Protein AF-A0A0S7ZST8-F1 (afdb_monomer_lite)

Foldseek 3Di:
DQLVVLVVQLVVLCVVLVLLVCLQPPVVVNCVVVSDFDPVQFDPVLSCCVSPVLSVVCNVQQNLRNVLSVCSNVVNPCSVVSNVRNLVSVLVSLVVLLVVLVVCVVVVGRHHDPVVNVVSCVVSVVSNPDDDD

Secondary structure (DSSP, 8-state):
-HHHHHHHHHHHHHHHHHHHHHHHH-HHHHHHTTSS--TTTB-HHHHHIIIIIIHHHHHHHHTHHHHHHHHHHTT-TTHHHHHHHHHHHHHHHHHHHHHHHHHHHHTT--BS-HHHHHHHHHHHHHHH-S---

Radius of gyration: 15.64 Å; chains: 1; bounding box: 38×24×46 Å

Structure (mmCIF, N/CA/C/O backbone):
data_AF-A0A0S7ZST8-F1
#
_entry.id   AF-A0A0S7ZST8-F1
#
loop_
_atom_site.group_PDB
_atom_site.id
_atom_site.type_symbol
_atom_site.label_atom_id
_atom_site.label_alt_id
_atom_site.label_comp_id
_atom_site.label_asym_id
_atom_site.label_entity_id
_atom_site.label_seq_id
_atom_site.pdbx_PDB_ins_code
_atom_site.Cartn_x
_atom_site.Cartn_y
_atom_site.Cartn_z
_atom_site.occupancy
_atom_site.B_iso_or_equiv
_atom_site.auth_seq_id
_atom_site.auth_comp_id
_atom_site.auth_asym_id
_atom_site.auth_atom_id
_atom_site.pdbx_PDB_model_num
ATOM 1 N N . MET A 1 1 ? 19.739 -7.444 -14.648 1.00 69.38 1 MET A N 1
ATOM 2 C CA . MET A 1 1 ? 19.537 -6.729 -13.365 1.00 69.38 1 MET A CA 1
ATOM 3 C C . MET A 1 1 ? 18.254 -5.905 -13.359 1.00 69.38 1 MET A C 1
ATOM 5 O O . MET A 1 1 ? 17.383 -6.235 -12.572 1.00 69.38 1 MET A O 1
ATOM 9 N N . ILE A 1 2 ? 18.070 -4.933 -14.265 1.00 81.19 2 ILE A N 1
ATOM 10 C CA . ILE A 1 2 ? 16.854 -4.085 -14.324 1.00 81.19 2 ILE A CA 1
ATOM 11 C C . ILE A 1 2 ? 15.551 -4.899 -14.415 1.00 81.19 2 ILE A C 1
ATOM 13 O O . ILE A 1 2 ? 14.618 -4.632 -13.674 1.00 81.19 2 ILE A O 1
ATOM 17 N N . THR A 1 3 ? 15.496 -5.941 -15.248 1.00 88.00 3 THR A N 1
ATOM 18 C CA . THR A 1 3 ? 14.291 -6.783 -15.376 1.00 88.00 3 THR A CA 1
ATOM 19 C C . THR A 1 3 ? 13.939 -7.528 -14.086 1.00 88.00 3 THR A C 1
ATOM 21 O O . THR A 1 3 ? 12.771 -7.600 -13.733 1.00 88.00 3 THR A O 1
ATOM 24 N N . ALA A 1 4 ? 14.933 -8.044 -13.355 1.00 91.06 4 ALA A N 1
ATOM 25 C CA . ALA A 1 4 ? 14.696 -8.730 -12.084 1.00 91.06 4 ALA A CA 1
ATOM 26 C C . ALA A 1 4 ? 14.169 -7.758 -11.016 1.00 91.06 4 ALA A C 1
ATOM 28 O O . ALA A 1 4 ? 13.216 -8.080 -10.316 1.00 91.06 4 ALA A O 1
ATOM 29 N N . ILE A 1 5 ? 14.732 -6.546 -10.955 1.00 89.62 5 ILE A N 1
ATOM 30 C CA . ILE A 1 5 ? 14.238 -5.473 -10.080 1.00 89.62 5 ILE A CA 1
ATOM 31 C C . ILE A 1 5 ? 12.800 -5.099 -10.461 1.00 89.62 5 ILE A C 1
ATOM 33 O O . ILE A 1 5 ? 11.943 -5.032 -9.589 1.00 89.62 5 ILE A O 1
ATOM 37 N N . GLY A 1 6 ? 12.511 -4.942 -11.756 1.00 87.25 6 GLY A N 1
ATOM 38 C CA . GLY A 1 6 ? 11.162 -4.651 -12.245 1.00 87.25 6 GLY A CA 1
ATOM 39 C C . GLY A 1 6 ? 10.139 -5.720 -11.859 1.00 87.25 6 GLY A C 1
ATOM 40 O O . GLY A 1 6 ? 9.037 -5.378 -11.446 1.00 87.25 6 GLY A O 1
ATOM 41 N N . ILE A 1 7 ? 10.514 -7.003 -11.912 1.00 92.75 7 ILE A N 1
ATOM 42 C CA . ILE A 1 7 ? 9.658 -8.111 -11.456 1.00 92.75 7 ILE A CA 1
ATOM 43 C C . ILE A 1 7 ? 9.387 -8.008 -9.951 1.00 92.75 7 ILE A C 1
ATOM 45 O O . ILE A 1 7 ? 8.239 -8.135 -9.535 1.00 92.75 7 ILE A O 1
ATOM 49 N N . VAL A 1 8 ? 10.414 -7.747 -9.137 1.00 90.81 8 VAL A N 1
ATOM 50 C CA . VAL A 1 8 ? 10.252 -7.592 -7.682 1.00 90.81 8 VAL A CA 1
ATOM 51 C C . VAL A 1 8 ? 9.333 -6.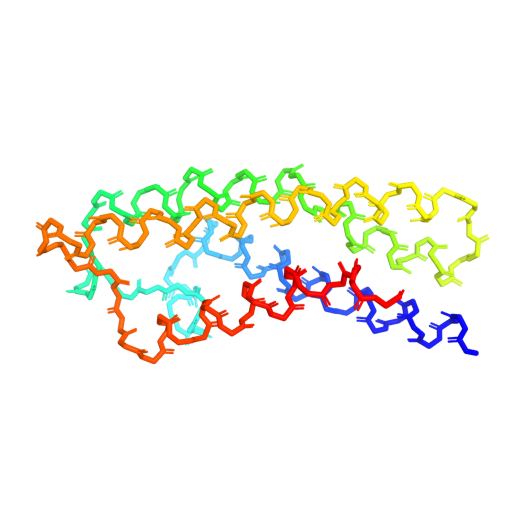414 -7.355 1.00 90.81 8 VAL A C 1
ATOM 53 O O . VAL A 1 8 ? 8.399 -6.575 -6.574 1.00 90.81 8 VAL A O 1
ATOM 56 N N . VAL A 1 9 ? 9.548 -5.258 -7.990 1.00 88.50 9 VAL A N 1
ATOM 57 C CA . VAL A 1 9 ? 8.713 -4.059 -7.808 1.00 88.50 9 VAL A CA 1
ATOM 58 C C . VAL A 1 9 ? 7.273 -4.321 -8.242 1.00 88.50 9 VAL A C 1
ATOM 60 O O . VAL A 1 9 ? 6.347 -3.952 -7.526 1.00 88.50 9 VAL A O 1
ATOM 63 N N . LEU A 1 10 ? 7.073 -4.992 -9.379 1.00 93.50 10 LEU A N 1
ATOM 64 C CA . LEU A 1 10 ? 5.745 -5.350 -9.869 1.00 93.50 10 LEU A CA 1
ATOM 65 C C . LEU A 1 10 ? 5.009 -6.253 -8.874 1.00 93.50 10 LEU A C 1
ATOM 67 O O . LEU A 1 10 ? 3.866 -5.969 -8.531 1.00 93.50 10 LEU A O 1
ATOM 71 N N . ILE A 1 11 ? 5.658 -7.316 -8.393 1.00 93.19 11 ILE A N 1
ATOM 72 C CA . ILE A 1 11 ? 5.049 -8.253 -7.443 1.00 93.19 11 ILE A CA 1
ATOM 73 C C . ILE A 1 11 ? 4.729 -7.544 -6.124 1.00 93.19 11 ILE A C 1
ATOM 75 O O . ILE A 1 11 ? 3.606 -7.652 -5.639 1.00 93.19 11 ILE A O 1
ATOM 79 N N . ALA A 1 12 ? 5.676 -6.789 -5.562 1.00 88.69 12 ALA A N 1
ATOM 80 C CA . ALA A 1 12 ? 5.464 -6.066 -4.310 1.00 88.69 12 ALA A 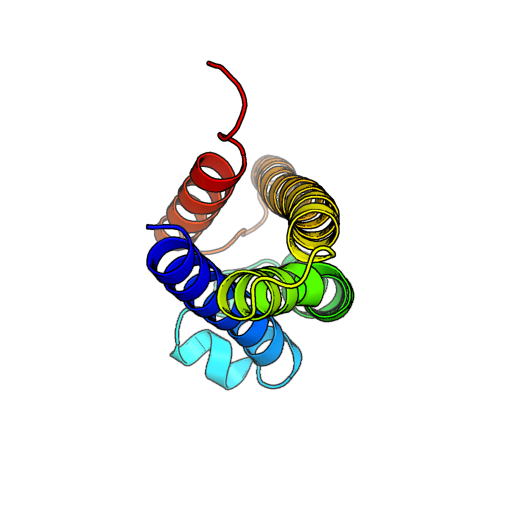CA 1
ATOM 81 C C . ALA A 1 12 ? 4.341 -5.022 -4.433 1.00 88.69 12 ALA A C 1
ATOM 83 O O . ALA A 1 12 ? 3.447 -4.975 -3.588 1.00 88.69 12 ALA A O 1
ATOM 84 N N . GLY A 1 13 ? 4.345 -4.235 -5.514 1.00 88.94 13 GLY A N 1
ATOM 85 C CA . GLY A 1 13 ? 3.308 -3.243 -5.796 1.00 88.94 13 GLY A CA 1
ATOM 86 C C . GLY A 1 13 ? 1.931 -3.874 -5.999 1.00 88.94 13 GLY A C 1
ATOM 87 O O . GLY A 1 13 ? 0.945 -3.346 -5.496 1.00 88.94 13 GLY A O 1
ATOM 88 N N . LEU A 1 14 ? 1.853 -5.026 -6.675 1.00 92.50 14 LEU A N 1
ATOM 89 C CA . LEU A 1 14 ? 0.600 -5.767 -6.835 1.00 92.50 14 LEU A CA 1
ATOM 90 C C . LEU A 1 14 ? 0.085 -6.314 -5.506 1.00 92.50 14 LEU A C 1
ATOM 92 O O . LEU A 1 14 ? -1.104 -6.193 -5.245 1.00 92.50 14 LEU A O 1
ATOM 96 N N . ILE A 1 15 ? 0.947 -6.890 -4.664 1.00 90.31 15 ILE A N 1
ATOM 97 C CA . ILE A 1 15 ? 0.540 -7.405 -3.348 1.00 90.31 15 ILE A CA 1
ATOM 98 C C . ILE A 1 15 ? -0.041 -6.277 -2.492 1.00 90.31 15 ILE A C 1
ATOM 100 O O . ILE A 1 15 ? -1.126 -6.441 -1.939 1.00 90.31 15 ILE A O 1
ATOM 104 N N . ALA A 1 16 ? 0.641 -5.131 -2.420 1.00 86.56 16 ALA A N 1
ATOM 105 C CA . ALA A 1 16 ? 0.165 -3.981 -1.656 1.00 86.56 16 ALA A CA 1
ATOM 106 C C . ALA A 1 16 ? -1.162 -3.440 -2.212 1.00 86.56 16 ALA A C 1
ATOM 108 O O . ALA A 1 16 ? -2.144 -3.329 -1.483 1.00 86.56 16 ALA A O 1
ATOM 109 N N . TRP A 1 17 ? -1.223 -3.181 -3.521 1.00 90.88 17 TRP A N 1
ATOM 110 C CA . TRP A 1 17 ? -2.410 -2.614 -4.163 1.00 90.88 17 TRP A CA 1
ATOM 111 C C . TRP A 1 17 ? -3.628 -3.552 -4.102 1.00 90.88 17 TRP A C 1
ATOM 113 O O . TRP A 1 17 ? -4.754 -3.108 -3.868 1.00 90.88 17 TRP A O 1
ATOM 123 N N . LEU A 1 18 ? -3.418 -4.866 -4.251 1.00 92.38 18 LEU A N 1
ATOM 124 C CA . LEU A 1 18 ? -4.473 -5.869 -4.082 1.00 92.38 18 LEU A CA 1
ATOM 125 C C . LEU A 1 18 ? -4.894 -6.023 -2.620 1.00 92.38 18 LEU A C 1
ATOM 127 O O . LEU A 1 18 ? -6.074 -6.247 -2.371 1.00 92.38 18 LEU A O 1
ATOM 131 N N . GLY A 1 19 ? -3.968 -5.882 -1.668 1.00 89.06 19 GLY A N 1
ATOM 132 C CA . GLY A 1 19 ? -4.279 -5.847 -0.240 1.00 89.06 19 GLY A CA 1
ATOM 133 C C . GLY A 1 19 ? -5.286 -4.744 0.086 1.00 89.06 19 GLY A C 1
ATOM 134 O O . GLY A 1 19 ? -6.354 -5.042 0.618 1.00 89.06 19 GLY A O 1
ATOM 135 N N . GLN A 1 20 ? -5.012 -3.512 -0.352 1.00 88.12 20 GLN A N 1
ATOM 136 C CA . GLN A 1 20 ? -5.923 -2.375 -0.150 1.00 88.12 20 GLN A CA 1
ATOM 137 C C . GLN A 1 20 ? -7.244 -2.546 -0.903 1.00 88.12 20 GLN A C 1
ATOM 139 O O . GLN A 1 20 ? -8.321 -2.293 -0.365 1.00 88.12 20 GLN A O 1
ATOM 144 N N . SER A 1 21 ? -7.189 -3.089 -2.123 1.00 91.38 21 SER A N 1
ATOM 145 C CA . SER A 1 21 ? -8.397 -3.457 -2.872 1.00 91.38 21 SER A CA 1
ATOM 146 C C . SER A 1 21 ? -9.267 -4.445 -2.091 1.00 91.38 21 SER A C 1
ATOM 148 O O . SER A 1 21 ? -10.488 -4.299 -2.023 1.00 91.38 21 SER A O 1
ATOM 150 N N . LEU A 1 22 ? -8.648 -5.451 -1.474 1.00 91.12 22 LEU A N 1
ATOM 151 C CA . LEU A 1 22 ? -9.352 -6.459 -0.698 1.00 91.12 22 LEU A CA 1
ATOM 152 C C . LEU A 1 22 ? -9.945 -5.872 0.585 1.00 91.12 22 LEU A C 1
ATOM 154 O O . LEU A 1 22 ? -11.091 -6.183 0.905 1.00 91.12 22 LEU A O 1
ATOM 158 N N . ALA A 1 23 ? -9.203 -5.019 1.288 1.00 88.38 23 ALA A N 1
ATOM 159 C CA . ALA A 1 23 ? -9.668 -4.345 2.495 1.00 88.38 23 ALA A CA 1
ATOM 160 C C . ALA A 1 23 ? -10.896 -3.461 2.227 1.00 88.38 23 ALA A C 1
ATOM 162 O O . ALA A 1 23 ? -11.896 -3.567 2.945 1.00 88.38 23 ALA A O 1
ATOM 163 N N . PHE A 1 24 ? -10.901 -2.728 1.111 1.00 90.62 24 PHE A N 1
ATOM 164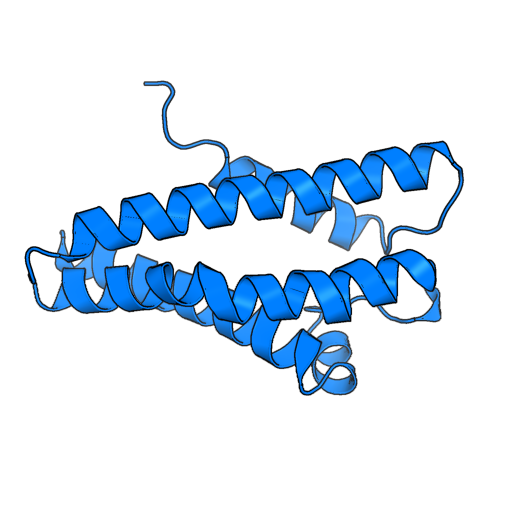 C CA . PHE A 1 24 ? -12.030 -1.887 0.725 1.00 90.62 24 PHE A CA 1
ATOM 165 C C . PHE A 1 24 ? -13.257 -2.677 0.228 1.00 90.62 24 PHE A C 1
ATOM 167 O O . PHE A 1 24 ? -14.382 -2.468 0.703 1.00 90.62 24 PHE A O 1
ATOM 174 N N . PHE A 1 25 ? -13.070 -3.577 -0.749 1.00 91.31 25 PHE A N 1
ATOM 175 C CA . PHE A 1 25 ? -14.180 -4.264 -1.427 1.00 91.31 25 PHE A CA 1
ATOM 176 C C . PHE A 1 25 ? -14.692 -5.492 -0.670 1.00 91.31 25 PHE A C 1
ATOM 178 O O . PHE A 1 25 ? -15.869 -5.840 -0.784 1.00 91.31 25 PHE A O 1
ATOM 185 N N . ALA A 1 26 ? -13.832 -6.159 0.098 1.00 91.44 26 ALA A N 1
ATOM 186 C CA . ALA A 1 26 ? -14.143 -7.406 0.786 1.00 91.44 26 ALA A CA 1
ATOM 187 C C . ALA A 1 26 ? -13.506 -7.452 2.191 1.00 91.44 26 ALA A C 1
ATOM 189 O O . ALA A 1 26 ? -12.701 -8.344 2.481 1.00 91.44 26 ALA A O 1
ATOM 190 N N . PRO A 1 27 ? -13.899 -6.545 3.107 1.00 87.50 27 PRO A N 1
ATOM 191 C CA . PRO A 1 27 ? -13.263 -6.398 4.419 1.00 87.50 27 PRO A CA 1
ATOM 192 C C . PRO A 1 27 ? -13.281 -7.686 5.255 1.00 87.50 27 PRO A C 1
ATOM 194 O O . PRO A 1 27 ? -12.337 -7.964 5.987 1.00 87.50 27 PRO A O 1
ATOM 197 N N . SER A 1 28 ? -14.312 -8.528 5.117 1.00 88.56 28 SER A N 1
ATOM 198 C CA . SER A 1 28 ? -14.378 -9.824 5.808 1.00 88.56 28 SER A CA 1
ATOM 199 C C . SER A 1 28 ? -13.278 -10.795 5.367 1.00 88.56 28 SER A C 1
ATOM 201 O O . SER A 1 28 ? -12.769 -11.566 6.179 1.00 88.56 28 SER A O 1
ATOM 203 N N . TRP A 1 29 ? -12.887 -10.753 4.093 1.00 91.06 29 TRP A N 1
ATOM 204 C CA . TRP A 1 29 ? -11.755 -11.516 3.580 1.00 91.06 29 TRP A CA 1
ATOM 205 C C . TRP A 1 29 ? -10.432 -10.877 3.977 1.00 91.06 29 TRP A C 1
ATOM 207 O O . TRP A 1 29 ? -9.524 -11.595 4.384 1.00 91.06 29 TRP A O 1
ATOM 217 N N . ALA A 1 30 ? -10.334 -9.549 3.931 1.00 88.12 30 ALA A N 1
ATOM 218 C CA . ALA A 1 30 ? -9.131 -8.842 4.353 1.00 88.12 30 ALA A CA 1
ATOM 219 C C . ALA A 1 30 ? -8.756 -9.143 5.811 1.00 88.12 30 ALA A C 1
ATOM 221 O O . ALA A 1 30 ? -7.590 -9.405 6.090 1.00 88.12 30 ALA A O 1
ATOM 222 N N . VAL A 1 31 ? -9.740 -9.231 6.714 1.00 88.75 31 VAL A N 1
ATOM 223 C CA . VAL A 1 31 ? -9.508 -9.670 8.101 1.00 88.75 31 VAL A CA 1
ATOM 224 C C . VAL A 1 31 ? -8.988 -11.109 8.158 1.00 88.75 31 VAL A C 1
ATOM 226 O O . VAL A 1 31 ? -8.017 -11.389 8.854 1.00 88.75 31 VAL A O 1
ATOM 229 N N . ARG A 1 32 ? -9.569 -12.033 7.379 1.00 89.06 32 ARG A N 1
ATOM 230 C CA . ARG A 1 32 ? -9.111 -13.438 7.336 1.00 89.06 32 ARG A CA 1
ATOM 231 C C . ARG A 1 32 ? -7.675 -13.590 6.844 1.00 89.06 32 ARG A C 1
ATOM 233 O O . ARG A 1 32 ? -6.974 -14.485 7.302 1.00 89.06 32 ARG A O 1
ATOM 240 N N . PHE A 1 33 ? -7.256 -12.745 5.908 1.00 85.06 33 PHE A N 1
ATOM 241 C CA . PHE A 1 33 ? -5.890 -12.735 5.387 1.00 85.06 33 PHE A CA 1
ATOM 242 C C . PHE A 1 33 ? -4.928 -11.874 6.219 1.00 85.06 33 PHE A C 1
ATOM 244 O O . PHE A 1 33 ? -3.754 -11.788 5.869 1.00 85.06 33 PHE A O 1
ATOM 251 N N . GLY A 1 34 ? -5.397 -11.254 7.310 1.00 84.00 34 GLY A N 1
ATOM 252 C CA . GLY A 1 34 ? -4.581 -10.397 8.174 1.00 84.00 34 GLY A CA 1
ATOM 253 C C . GLY A 1 34 ? -4.184 -9.061 7.539 1.00 84.00 34 GLY A C 1
ATOM 254 O O . GLY A 1 34 ? -3.224 -8.440 7.980 1.00 84.00 34 GLY A O 1
ATOM 255 N N . VAL A 1 35 ? -4.894 -8.637 6.491 1.00 84.00 35 VAL A N 1
ATOM 256 C CA . VAL A 1 35 ? -4.686 -7.356 5.796 1.00 84.00 35 VAL A CA 1
ATOM 257 C C . VAL A 1 35 ? -5.433 -6.221 6.502 1.00 84.00 35 VAL A C 1
ATOM 259 O O . VAL A 1 35 ? -5.001 -5.077 6.449 1.00 84.00 35 VAL A O 1
ATOM 262 N N . LEU A 1 36 ? -6.532 -6.540 7.192 1.00 86.12 36 LEU A N 1
ATOM 263 C CA . LEU A 1 36 ? -7.359 -5.584 7.925 1.00 86.12 36 LEU A CA 1
ATOM 264 C C . LEU A 1 36 ? -7.598 -6.061 9.361 1.00 86.12 36 LEU A C 1
ATOM 266 O O . LEU A 1 36 ? -7.720 -7.258 9.611 1.00 86.12 36 LEU A O 1
ATOM 270 N N . GLU A 1 37 ? -7.715 -5.125 10.297 1.00 86.12 37 GLU A N 1
ATOM 271 C CA . GLU A 1 37 ? -7.973 -5.445 11.703 1.00 86.12 37 GLU A CA 1
ATOM 272 C C . GLU A 1 37 ? -9.437 -5.867 11.965 1.00 86.12 37 GLU A C 1
ATOM 274 O O . GLU A 1 37 ? -10.375 -5.298 11.374 1.00 86.12 37 GLU A O 1
ATOM 279 N N . PRO A 1 38 ? -9.672 -6.831 12.879 1.00 86.88 38 PRO A N 1
ATOM 280 C CA . PRO A 1 38 ? -11.007 -7.149 13.387 1.00 86.88 38 PRO A CA 1
ATOM 281 C C . PRO A 1 38 ? -11.694 -5.923 14.005 1.00 86.88 38 PRO A C 1
ATOM 283 O O . PRO A 1 38 ? -11.041 -5.075 14.609 1.00 86.88 38 PRO A O 1
ATOM 286 N N . GLU A 1 39 ? -13.027 -5.817 13.895 1.00 85.69 39 GLU A N 1
ATOM 287 C CA . GLU A 1 39 ? -13.750 -4.625 14.392 1.00 85.69 39 GLU A CA 1
ATOM 288 C C . GLU A 1 39 ? -13.638 -4.442 15.914 1.00 85.69 39 GLU A C 1
ATOM 290 O O . GLU A 1 39 ? -13.719 -3.326 16.414 1.00 85.69 39 GLU A O 1
ATOM 295 N N . GLU A 1 40 ? -13.446 -5.532 16.651 1.00 87.44 40 GLU A N 1
ATOM 296 C CA . GLU A 1 40 ? -13.325 -5.560 18.113 1.00 87.44 40 GLU A CA 1
ATOM 297 C C . GLU A 1 40 ? -12.005 -4.970 18.647 1.00 87.44 40 GLU A C 1
ATOM 299 O O . GLU A 1 40 ? -11.942 -4.480 19.790 1.00 87.44 40 GLU A O 1
ATOM 304 N N . ASP A 1 41 ? -10.982 -4.943 17.790 1.00 85.88 41 ASP A N 1
ATOM 305 C CA . ASP A 1 41 ? -9.612 -4.548 18.123 1.00 85.88 41 ASP A CA 1
ATOM 306 C C . ASP A 1 41 ? -9.265 -3.118 17.682 1.00 85.88 41 ASP A C 1
ATOM 308 O O . ASP A 1 41 ? -8.210 -2.589 18.046 1.00 85.88 41 ASP A O 1
ATOM 312 N N . ILE A 1 42 ? -10.161 -2.446 16.955 1.00 86.44 42 ILE A N 1
ATOM 313 C CA . ILE A 1 42 ? -9.939 -1.107 16.400 1.00 86.44 42 ILE A CA 1
ATOM 314 C C . ILE A 1 42 ? -11.089 -0.153 16.746 1.00 86.44 42 ILE A C 1
ATOM 316 O O . ILE A 1 42 ? -12.252 -0.545 16.814 1.00 86.44 42 ILE A O 1
ATOM 320 N N . ASP A 1 43 ? -10.785 1.124 16.987 1.00 88.81 43 ASP A N 1
ATOM 321 C CA . ASP A 1 43 ? -11.821 2.144 17.160 1.00 88.81 43 ASP A CA 1
ATOM 322 C C . ASP A 1 43 ? -12.658 2.278 15.877 1.00 88.81 43 ASP A C 1
ATOM 324 O O . ASP A 1 43 ? -12.125 2.325 14.768 1.00 88.81 43 ASP A O 1
ATOM 328 N N . SER A 1 44 ? -13.982 2.372 16.025 1.00 87.19 44 SER A N 1
ATOM 329 C CA . SER A 1 44 ? -14.909 2.463 14.888 1.00 87.19 44 SER A CA 1
ATOM 330 C C . SER A 1 44 ? -14.631 3.652 13.957 1.00 87.19 44 SER A C 1
ATOM 332 O O . SER A 1 44 ? -14.824 3.539 12.748 1.00 87.19 44 SER A O 1
ATOM 334 N N . THR A 1 45 ? -14.128 4.768 14.493 1.00 86.12 45 THR A N 1
ATOM 335 C CA . THR A 1 45 ? -13.746 5.951 13.711 1.00 86.12 45 THR A CA 1
ATOM 336 C C . THR A 1 45 ? -12.521 5.644 12.868 1.00 86.12 45 THR A C 1
ATOM 338 O O . THR A 1 45 ? -12.510 5.907 11.668 1.00 86.12 45 THR A O 1
ATOM 341 N N . LEU A 1 46 ? -11.507 5.035 13.489 1.00 83.88 46 LEU A N 1
ATOM 342 C CA . LEU A 1 46 ? -10.276 4.659 12.804 1.00 83.88 46 LEU A CA 1
ATOM 343 C C . LEU A 1 46 ? -10.543 3.614 11.722 1.00 83.88 46 LEU A C 1
ATOM 345 O O . LEU A 1 46 ? -10.025 3.736 10.622 1.00 83.88 46 LEU A O 1
ATOM 349 N N . ARG A 1 47 ? -11.426 2.650 11.991 1.00 84.56 47 ARG A N 1
ATOM 350 C CA . ARG A 1 47 ? -11.861 1.660 11.002 1.00 84.56 47 ARG A CA 1
ATOM 351 C C . ARG A 1 47 ? -12.463 2.307 9.761 1.00 84.56 47 ARG A C 1
ATOM 353 O O . ARG A 1 47 ? -12.180 1.864 8.658 1.00 84.56 47 ARG A O 1
ATOM 360 N N . VAL A 1 48 ? -13.319 3.318 9.918 1.00 85.12 48 VAL A N 1
ATOM 361 C CA . VAL A 1 48 ? -13.910 4.011 8.762 1.00 85.12 48 VAL A CA 1
ATOM 362 C C . VAL A 1 48 ? -12.847 4.812 8.015 1.00 85.12 48 VAL A C 1
ATOM 364 O O . VAL A 1 48 ? -12.836 4.796 6.788 1.00 85.12 48 VAL A O 1
ATOM 367 N N . ILE A 1 49 ? -11.948 5.488 8.730 1.00 85.06 49 ILE A N 1
ATOM 368 C CA . ILE A 1 49 ? -10.871 6.260 8.105 1.00 85.06 49 ILE A CA 1
ATOM 369 C C . ILE A 1 49 ? -9.955 5.328 7.304 1.00 85.06 49 ILE A C 1
ATOM 371 O O . ILE A 1 49 ? -9.873 5.491 6.092 1.00 85.06 49 ILE A O 1
ATOM 375 N N . GLU A 1 50 ? -9.370 4.310 7.936 1.00 82.69 50 GLU A N 1
ATOM 376 C CA . GLU A 1 50 ? -8.423 3.400 7.281 1.00 82.69 50 GLU A CA 1
ATOM 377 C C . GLU A 1 50 ? -9.125 2.547 6.209 1.00 82.69 50 GLU A C 1
ATOM 379 O O . GLU A 1 50 ? -8.815 2.644 5.026 1.00 82.69 50 GLU A O 1
ATOM 384 N N . ALA A 1 51 ? -10.166 1.792 6.581 1.00 78.12 51 ALA A N 1
ATOM 385 C CA . ALA A 1 51 ? -10.748 0.770 5.703 1.00 78.12 51 ALA A CA 1
ATOM 386 C C . ALA A 1 51 ? -11.660 1.312 4.587 1.00 78.12 51 ALA A C 1
ATOM 388 O O . ALA A 1 51 ? -12.097 0.563 3.707 1.00 78.12 51 ALA A O 1
ATOM 389 N N . ARG A 1 52 ? -12.068 2.587 4.661 1.00 81.56 52 ARG A N 1
ATOM 390 C CA . ARG A 1 52 ? -12.977 3.194 3.670 1.00 81.56 52 ARG A CA 1
ATOM 391 C C . ARG A 1 52 ? -12.379 4.409 2.991 1.00 81.56 52 ARG A C 1
ATOM 393 O O . ARG A 1 52 ? -12.466 4.487 1.770 1.00 81.56 52 ARG A O 1
ATOM 400 N N . ALA A 1 53 ? -11.843 5.366 3.742 1.00 83.06 53 ALA A N 1
ATOM 401 C CA . ALA A 1 53 ? -11.337 6.599 3.146 1.00 83.06 53 ALA A CA 1
ATOM 402 C C . ALA A 1 53 ? -9.911 6.419 2.608 1.00 83.06 53 ALA A C 1
ATOM 404 O O . ALA A 1 53 ? -9.645 6.760 1.453 1.00 83.06 53 ALA A O 1
ATOM 405 N N . GLU A 1 54 ? -9.016 5.858 3.416 1.00 85.50 54 GLU A N 1
ATOM 406 C CA . GLU A 1 54 ? -7.610 5.677 3.058 1.00 85.50 54 GLU A CA 1
ATOM 407 C C . GLU A 1 54 ? -7.446 4.529 2.062 1.00 85.50 54 GLU A C 1
ATOM 409 O O . GLU A 1 54 ? -6.925 4.782 0.985 1.00 85.50 54 GLU A O 1
ATOM 414 N N . ASP A 1 55 ? -8.022 3.344 2.288 1.00 86.19 55 ASP A N 1
ATOM 415 C CA . ASP A 1 55 ? -7.909 2.231 1.328 1.00 86.19 55 ASP A CA 1
ATOM 416 C C . ASP A 1 55 ? -8.450 2.578 -0.070 1.00 86.19 55 ASP A C 1
ATOM 418 O O . ASP A 1 55 ? -7.872 2.191 -1.087 1.00 86.19 55 ASP A O 1
ATOM 422 N N . LEU A 1 56 ? -9.539 3.353 -0.157 1.00 88.06 56 LEU A N 1
ATOM 423 C CA . LEU A 1 56 ? -10.030 3.850 -1.446 1.00 88.06 56 LEU A CA 1
ATOM 424 C C . LEU A 1 56 ? -9.022 4.799 -2.102 1.00 88.06 56 LEU A C 1
ATOM 426 O O . LEU A 1 56 ? -8.782 4.722 -3.309 1.00 88.06 56 LEU A O 1
ATOM 430 N N . THR A 1 57 ? -8.443 5.696 -1.309 1.00 87.56 57 THR A N 1
ATOM 431 C CA . THR A 1 57 ? -7.418 6.637 -1.763 1.00 87.56 57 THR A CA 1
ATOM 432 C C . THR A 1 57 ? -6.175 5.886 -2.245 1.00 87.56 57 THR A C 1
ATOM 434 O O . THR A 1 57 ? -5.657 6.184 -3.324 1.00 87.56 57 THR A O 1
ATOM 437 N N . ASP A 1 58 ? -5.758 4.846 -1.528 1.00 87.19 58 ASP A N 1
ATOM 438 C CA . ASP A 1 58 ? -4.646 3.975 -1.888 1.00 87.19 58 ASP A CA 1
ATOM 439 C C . ASP A 1 58 ? -4.895 3.295 -3.226 1.00 87.19 58 ASP A C 1
ATOM 441 O O . ASP A 1 58 ? -4.040 3.357 -4.111 1.00 87.19 58 ASP A O 1
ATOM 445 N N . ILE A 1 59 ? -6.071 2.698 -3.428 1.00 90.31 59 ILE A N 1
ATOM 446 C CA . ILE A 1 59 ? -6.421 2.042 -4.694 1.00 90.31 59 ILE A CA 1
ATOM 447 C C . ILE A 1 59 ? -6.308 3.030 -5.863 1.00 90.31 59 ILE A C 1
ATOM 449 O O . ILE A 1 59 ? -5.739 2.695 -6.907 1.00 90.31 59 ILE A O 1
ATOM 453 N N . LEU A 1 60 ? -6.822 4.251 -5.685 1.00 91.25 60 LEU A N 1
ATOM 454 C CA . LEU A 1 60 ? -6.883 5.272 -6.732 1.00 91.25 60 LEU A CA 1
ATOM 455 C C . LEU A 1 60 ? -5.531 5.919 -7.044 1.00 91.25 60 LEU A C 1
ATOM 457 O O . LEU A 1 60 ? -5.330 6.369 -8.174 1.00 91.25 60 LEU A O 1
ATOM 461 N N . LEU A 1 61 ? -4.607 5.972 -6.083 1.00 90.62 61 LEU A N 1
ATOM 462 C CA . LEU A 1 61 ? -3.353 6.714 -6.240 1.00 90.62 61 LEU A CA 1
ATOM 463 C C . LEU A 1 61 ? -2.108 5.816 -6.348 1.00 90.62 61 LEU A C 1
ATOM 465 O O . LEU A 1 61 ? -1.145 6.182 -7.027 1.00 90.62 61 LEU A O 1
ATOM 469 N N . THR A 1 62 ? -2.116 4.622 -5.747 1.00 90.00 62 THR A N 1
ATOM 470 C CA . THR A 1 62 ? -0.927 3.747 -5.668 1.00 90.00 62 THR A CA 1
ATOM 471 C C . THR A 1 62 ? -0.823 2.714 -6.794 1.00 90.00 62 THR A C 1
ATOM 473 O O . THR A 1 62 ? 0.225 2.089 -6.937 1.00 90.00 62 THR A O 1
ATOM 476 N N . TRP A 1 63 ? -1.829 2.588 -7.674 1.00 93.25 63 TRP A N 1
ATOM 477 C CA . TRP A 1 63 ? -1.770 1.732 -8.881 1.00 93.25 63 TRP A CA 1
ATOM 478 C C . TRP A 1 63 ? -0.600 2.083 -9.822 1.00 93.25 63 TRP A C 1
ATOM 480 O O . TRP A 1 63 ? -0.154 1.269 -10.636 1.00 93.25 63 TRP A O 1
ATOM 490 N N . THR A 1 64 ? -0.074 3.300 -9.696 1.00 93.94 64 THR A N 1
ATOM 491 C CA . THR A 1 64 ? 1.117 3.776 -10.404 1.00 93.94 64 THR A CA 1
ATOM 492 C C . THR A 1 64 ? 2.362 2.942 -10.081 1.00 93.94 64 THR A C 1
ATOM 494 O O . THR A 1 64 ? 3.212 2.777 -10.955 1.00 93.94 64 THR A O 1
ATOM 497 N N . LEU A 1 65 ? 2.452 2.339 -8.889 1.00 92.00 65 LEU A N 1
ATOM 498 C CA . LEU A 1 65 ? 3.563 1.475 -8.479 1.00 92.00 65 LEU A CA 1
ATOM 499 C C . LEU A 1 65 ? 3.610 0.145 -9.249 1.00 92.00 65 LEU A C 1
ATOM 501 O O . LEU A 1 65 ? 4.631 -0.103 -9.900 1.00 92.00 65 LEU A O 1
ATOM 505 N N . PRO A 1 66 ? 2.557 -0.703 -9.268 1.00 94.38 66 PRO A N 1
ATOM 506 C CA . PRO A 1 66 ? 2.573 -1.908 -10.091 1.00 94.38 66 PRO A CA 1
ATOM 507 C C . PRO A 1 66 ? 2.707 -1.578 -11.582 1.00 94.38 66 PRO A C 1
ATOM 509 O O . PRO A 1 66 ? 3.460 -2.259 -12.281 1.00 94.38 66 PRO A O 1
ATOM 512 N N . LEU A 1 67 ? 2.089 -0.493 -12.075 1.00 95.69 67 LEU A N 1
ATOM 513 C CA . LEU A 1 67 ? 2.317 -0.071 -13.460 1.00 95.69 67 LEU A CA 1
ATOM 514 C C . LEU A 1 67 ? 3.791 0.297 -13.706 1.00 95.69 67 LEU A C 1
ATOM 516 O O . LEU A 1 67 ? 4.345 -0.085 -14.736 1.00 95.69 67 LEU A O 1
ATOM 520 N N . SER A 1 68 ? 4.453 0.985 -12.772 1.00 95.25 68 SER A N 1
ATOM 521 C CA . SER A 1 68 ? 5.875 1.321 -12.906 1.00 95.25 68 SER A CA 1
ATOM 522 C C . SER A 1 68 ? 6.750 0.064 -13.011 1.00 95.25 68 SER A C 1
ATOM 524 O O . SER A 1 68 ? 7.607 -0.004 -13.891 1.00 95.25 68 SER A O 1
ATOM 526 N N . GLY A 1 69 ? 6.477 -0.972 -12.206 1.00 93.75 69 GLY A N 1
ATOM 527 C CA . GLY A 1 69 ? 7.171 -2.260 -12.277 1.00 93.75 69 GLY A CA 1
ATOM 528 C C . GLY A 1 69 ? 6.967 -2.958 -13.624 1.00 93.75 69 GLY A C 1
ATOM 529 O O . GLY A 1 69 ? 7.935 -3.399 -14.249 1.00 93.75 69 GLY A O 1
ATOM 530 N N . LEU A 1 7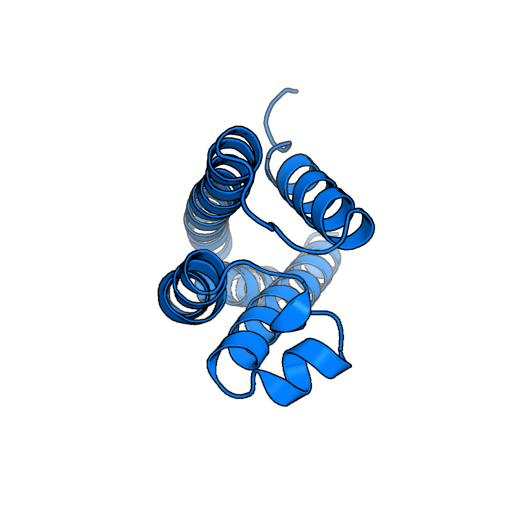0 ? 5.729 -2.982 -14.131 1.00 96.25 70 LEU A N 1
ATOM 531 C CA . LEU A 1 70 ? 5.417 -3.526 -15.457 1.00 96.25 70 LEU A CA 1
ATOM 532 C C . LEU A 1 70 ? 6.175 -2.779 -16.564 1.00 96.25 70 LEU A C 1
ATOM 534 O O . LEU A 1 70 ? 6.839 -3.398 -17.394 1.00 96.25 70 LEU A O 1
ATOM 538 N N . LEU A 1 71 ? 6.125 -1.445 -16.561 1.00 96.25 71 LEU A N 1
ATOM 539 C CA . LEU A 1 71 ? 6.824 -0.625 -17.551 1.00 96.25 71 LEU A CA 1
ATOM 540 C C . LEU A 1 71 ? 8.348 -0.779 -17.461 1.00 96.25 71 LEU A C 1
ATOM 542 O O . LEU A 1 71 ? 9.018 -0.754 -18.493 1.00 96.25 71 LEU A O 1
ATOM 546 N N . MET A 1 72 ? 8.898 -0.995 -16.264 1.00 95.50 72 MET A N 1
ATOM 547 C CA . MET A 1 72 ? 10.320 -1.278 -16.065 1.00 95.50 72 MET A CA 1
ATOM 548 C C . MET A 1 72 ? 10.724 -2.608 -16.717 1.00 95.50 72 MET A C 1
ATOM 550 O O . MET A 1 72 ? 11.748 -2.667 -17.403 1.00 95.50 72 MET A O 1
ATOM 554 N N . VAL A 1 73 ? 9.907 -3.660 -16.573 1.00 96.00 73 VAL A N 1
ATOM 555 C CA . VAL A 1 73 ? 10.112 -4.954 -17.255 1.00 96.00 73 VAL A CA 1
ATOM 556 C C . VAL A 1 73 ? 10.066 -4.787 -18.776 1.00 96.00 73 VAL A C 1
ATOM 558 O O . VAL A 1 73 ? 10.912 -5.341 -19.480 1.00 96.00 73 VAL A O 1
ATOM 561 N N . LEU A 1 74 ? 9.138 -3.966 -19.271 1.00 96.69 74 LEU A N 1
ATOM 562 C CA . LEU A 1 74 ? 8.986 -3.638 -20.692 1.00 96.69 74 LEU A CA 1
ATOM 563 C C . LEU A 1 74 ? 10.013 -2.614 -21.209 1.00 96.69 74 LEU A C 1
ATOM 565 O O . LEU A 1 74 ? 10.000 -2.288 -22.394 1.00 96.69 74 LEU A O 1
ATOM 569 N N . LYS A 1 75 ? 10.908 -2.107 -20.347 1.00 95.00 75 LYS A N 1
ATOM 570 C CA . LYS A 1 75 ? 11.895 -1.054 -20.655 1.00 95.00 75 LYS A CA 1
ATOM 571 C C . LYS A 1 75 ? 11.268 0.227 -21.228 1.00 95.00 75 LYS A C 1
ATOM 573 O O . LYS A 1 75 ? 11.900 0.940 -22.005 1.00 95.00 75 LYS A O 1
ATOM 578 N N . HIS A 1 76 ? 10.032 0.532 -20.847 1.00 96.75 76 HIS A N 1
ATOM 579 C CA . HIS A 1 76 ? 9.310 1.701 -21.332 1.00 96.75 76 HIS A CA 1
ATOM 580 C C . HIS A 1 76 ? 9.764 2.968 -20.586 1.00 96.75 76 HIS A C 1
ATOM 582 O O . HIS A 1 76 ? 9.731 2.978 -19.357 1.00 96.75 76 HIS A O 1
ATOM 588 N N . PRO A 1 77 ? 10.125 4.072 -21.267 1.00 96.31 77 PRO A N 1
ATOM 589 C CA . PRO A 1 77 ? 10.791 5.227 -20.647 1.00 96.31 77 PRO A CA 1
ATOM 590 C C . PRO A 1 77 ? 9.959 5.962 -19.585 1.00 96.31 77 PRO A C 1
ATOM 592 O O . PRO A 1 77 ? 10.511 6.743 -18.819 1.00 96.31 77 PRO A O 1
ATOM 595 N N . LEU A 1 78 ? 8.648 5.712 -19.510 1.00 96.38 78 LEU A N 1
ATOM 596 C CA . LEU A 1 78 ? 7.780 6.304 -18.486 1.00 96.38 78 LEU A CA 1
ATOM 597 C C . LEU A 1 78 ? 7.898 5.656 -17.098 1.00 96.38 78 LEU A C 1
ATOM 599 O O . LEU A 1 78 ? 7.421 6.241 -16.126 1.00 96.38 78 LEU A O 1
ATOM 603 N N . TRP A 1 79 ? 8.519 4.476 -16.980 1.00 95.81 79 TRP A N 1
ATOM 604 C CA . TRP A 1 79 ? 8.595 3.757 -15.703 1.00 95.81 79 TRP A CA 1
ATOM 605 C C . TRP A 1 79 ? 9.187 4.586 -14.541 1.00 95.81 79 TRP A C 1
ATOM 607 O O . TRP A 1 79 ? 8.607 4.523 -13.456 1.00 95.81 79 TRP A O 1
ATOM 617 N N . PRO A 1 80 ? 10.245 5.415 -14.716 1.00 95.00 80 PRO A N 1
ATOM 618 C CA . PRO A 1 80 ? 10.825 6.175 -13.608 1.00 95.00 80 PRO A CA 1
ATOM 619 C C . PRO A 1 80 ? 9.888 7.269 -13.093 1.00 95.00 80 PRO A C 1
ATOM 621 O O . PRO A 1 80 ? 9.838 7.525 -11.895 1.00 95.00 80 PRO A O 1
ATOM 624 N N . TYR A 1 81 ? 9.119 7.900 -13.984 1.00 96.38 81 TYR A N 1
ATOM 625 C CA . TYR A 1 81 ? 8.180 8.960 -13.616 1.00 96.38 81 TYR A CA 1
ATOM 626 C C . TYR A 1 81 ? 7.030 8.406 -12.775 1.00 96.38 81 TYR A C 1
ATOM 628 O O . TYR A 1 81 ? 6.680 8.986 -11.751 1.00 96.38 81 TYR A O 1
ATOM 636 N N . LEU A 1 82 ? 6.482 7.252 -13.168 1.00 94.81 82 LEU A N 1
ATOM 637 C CA . LEU A 1 82 ? 5.444 6.583 -12.385 1.00 94.81 82 LEU A CA 1
ATOM 638 C C . LEU A 1 82 ? 5.975 6.054 -11.055 1.00 94.81 82 LEU A C 1
ATOM 640 O O . LEU A 1 82 ? 5.270 6.147 -10.056 1.00 94.81 82 LEU A O 1
ATOM 644 N N . ALA A 1 83 ? 7.213 5.553 -11.023 1.00 91.81 83 ALA A N 1
ATOM 645 C CA . ALA A 1 83 ? 7.851 5.139 -9.778 1.00 91.81 83 ALA A CA 1
ATOM 646 C C . ALA A 1 83 ? 8.024 6.324 -8.813 1.00 91.81 83 ALA A C 1
ATOM 648 O O . ALA A 1 83 ? 7.743 6.188 -7.626 1.00 91.81 83 ALA A O 1
ATOM 649 N N . LEU A 1 84 ? 8.423 7.498 -9.319 1.00 93.38 84 LEU A N 1
ATOM 650 C CA . LEU A 1 84 ? 8.580 8.707 -8.508 1.00 93.38 84 LEU A CA 1
ATOM 651 C C . LEU A 1 84 ? 7.238 9.204 -7.952 1.00 93.38 84 LEU A C 1
ATOM 653 O O . LEU A 1 84 ? 7.132 9.486 -6.760 1.00 93.38 84 LEU A O 1
ATOM 657 N N . VAL A 1 85 ? 6.207 9.281 -8.801 1.00 93.31 85 VAL A N 1
ATOM 658 C CA . VAL A 1 85 ? 4.858 9.702 -8.387 1.00 93.31 85 VAL A CA 1
ATOM 659 C C . VAL A 1 85 ? 4.269 8.711 -7.386 1.00 93.31 85 VAL A C 1
ATOM 661 O O . VAL A 1 85 ? 3.851 9.113 -6.303 1.00 93.31 85 VAL A O 1
ATOM 664 N N . GLY A 1 86 ? 4.275 7.418 -7.717 1.00 90.00 86 GLY A N 1
ATOM 665 C CA . GLY A 1 86 ? 3.729 6.372 -6.857 1.00 90.00 86 GLY A CA 1
ATOM 666 C C . GLY A 1 86 ? 4.467 6.256 -5.529 1.00 90.00 86 GLY A C 1
ATOM 667 O O . GLY A 1 86 ? 3.828 6.114 -4.491 1.00 90.00 86 GLY A O 1
ATOM 668 N N . GLY A 1 87 ? 5.796 6.390 -5.540 1.00 88.00 87 GLY A N 1
ATOM 669 C CA . GLY A 1 87 ? 6.608 6.412 -4.326 1.00 88.00 87 GLY A CA 1
ATOM 670 C C . GLY A 1 87 ? 6.265 7.598 -3.428 1.00 88.00 87 GLY A C 1
ATOM 671 O O . GLY A 1 87 ? 6.019 7.410 -2.242 1.00 88.00 87 GLY A O 1
ATOM 672 N N . GLY A 1 88 ? 6.166 8.810 -3.983 1.00 89.25 88 GLY A N 1
ATOM 673 C CA . GLY A 1 88 ? 5.793 10.003 -3.214 1.00 89.25 88 GLY A CA 1
ATOM 674 C C . GLY A 1 88 ? 4.397 9.909 -2.590 1.00 89.25 88 GLY A C 1
ATOM 675 O O . GLY A 1 88 ? 4.221 10.230 -1.416 1.00 89.25 88 GLY A O 1
ATOM 676 N N . VAL A 1 89 ? 3.419 9.414 -3.353 1.00 90.25 89 VAL A N 1
ATOM 677 C CA . VAL A 1 89 ? 2.064 9.132 -2.853 1.00 90.25 89 VAL A CA 1
ATOM 678 C C . VAL A 1 89 ? 2.109 8.113 -1.716 1.00 90.25 89 VAL A C 1
ATOM 680 O O . VAL A 1 89 ? 1.535 8.355 -0.657 1.00 90.25 89 VAL A O 1
ATOM 683 N N . PHE A 1 90 ? 2.812 6.996 -1.914 1.00 85.75 90 PHE A N 1
ATOM 684 C CA . PHE A 1 90 ? 2.914 5.934 -0.917 1.00 85.75 90 PHE A CA 1
ATOM 685 C C . PHE A 1 90 ? 3.515 6.447 0.397 1.00 85.75 90 PHE A C 1
ATOM 687 O O . PHE A 1 90 ? 2.987 6.169 1.470 1.00 85.75 90 PHE A O 1
ATOM 694 N N . LEU A 1 91 ? 4.583 7.246 0.318 1.00 85.88 91 LEU A N 1
ATOM 695 C CA . LEU A 1 91 ? 5.214 7.870 1.482 1.00 85.88 91 LEU A CA 1
ATOM 696 C C . LEU A 1 91 ? 4.256 8.775 2.257 1.00 85.88 91 LEU A C 1
ATOM 698 O O . LEU A 1 91 ? 4.201 8.711 3.485 1.00 85.88 91 LEU A O 1
ATOM 702 N N . TYR A 1 92 ? 3.508 9.614 1.541 1.00 87.31 92 TYR A N 1
ATOM 703 C CA . TYR A 1 92 ? 2.532 10.514 2.144 1.00 87.31 92 TYR A CA 1
ATOM 704 C C . TYR A 1 92 ? 1.449 9.737 2.904 1.00 87.31 92 TYR A C 1
ATOM 706 O O . TYR A 1 92 ? 1.187 10.025 4.072 1.00 87.31 92 TYR A O 1
ATOM 714 N N . ILE A 1 93 ? 0.875 8.718 2.265 1.00 85.62 93 ILE A N 1
ATOM 715 C CA . ILE A 1 93 ? -0.184 7.877 2.833 1.00 85.62 93 ILE A CA 1
ATOM 716 C C . ILE A 1 93 ? 0.333 7.087 4.040 1.00 85.62 93 ILE A C 1
ATOM 718 O O . ILE A 1 93 ? -0.275 7.121 5.108 1.00 85.62 93 ILE A O 1
ATOM 722 N N . ALA A 1 94 ? 1.490 6.429 3.919 1.00 81.94 94 ALA A N 1
ATOM 723 C CA . ALA A 1 94 ? 2.087 5.675 5.021 1.00 81.94 94 ALA A CA 1
ATOM 724 C C . ALA A 1 94 ? 2.371 6.572 6.240 1.00 81.94 94 ALA A C 1
ATOM 726 O O . ALA A 1 94 ? 2.170 6.161 7.389 1.00 81.94 94 ALA A O 1
ATOM 727 N N . GLY A 1 95 ? 2.805 7.813 5.995 1.00 83.44 95 GLY A N 1
ATOM 728 C CA . GLY A 1 95 ? 2.969 8.829 7.029 1.00 83.44 95 GLY A CA 1
ATOM 729 C C . GLY A 1 95 ? 1.646 9.209 7.694 1.00 83.44 95 GLY A C 1
ATOM 730 O O . GLY A 1 95 ? 1.585 9.265 8.923 1.00 83.44 95 GLY A O 1
ATOM 731 N N . LEU A 1 96 ? 0.590 9.419 6.903 1.00 84.81 96 LEU A N 1
ATOM 732 C CA . LEU A 1 96 ? -0.751 9.734 7.398 1.00 84.81 96 LEU A CA 1
ATOM 733 C C . LEU A 1 96 ? -1.276 8.626 8.325 1.00 84.81 96 LEU A C 1
ATOM 735 O O . LEU A 1 96 ? -1.592 8.917 9.476 1.00 84.81 96 LEU A O 1
ATOM 739 N N . ILE A 1 97 ? -1.257 7.366 7.876 1.00 82.31 97 ILE A N 1
ATOM 740 C CA . ILE A 1 97 ? -1.696 6.193 8.658 1.00 82.31 97 ILE A CA 1
ATOM 741 C C . ILE A 1 97 ? -0.921 6.105 9.979 1.00 82.31 97 ILE A C 1
ATOM 743 O O . ILE A 1 97 ? -1.495 5.981 11.065 1.00 82.31 97 ILE A O 1
ATOM 747 N N . THR A 1 98 ? 0.408 6.220 9.901 1.00 81.69 98 THR A N 1
ATOM 748 C CA . THR A 1 98 ? 1.293 6.140 11.071 1.00 81.69 98 THR A CA 1
ATOM 749 C C . THR A 1 98 ? 0.958 7.222 12.096 1.00 81.69 98 THR A C 1
ATOM 751 O O . THR A 1 98 ? 0.801 6.934 13.285 1.00 81.69 98 THR A O 1
ATOM 754 N N . LEU A 1 99 ? 0.830 8.473 11.652 1.00 84.25 99 LEU A N 1
ATOM 755 C CA . LEU A 1 99 ? 0.538 9.599 12.535 1.00 84.25 99 LEU A CA 1
ATOM 756 C C . LEU A 1 99 ? -0.875 9.512 13.121 1.00 84.25 99 LEU A C 1
ATOM 758 O O . LEU A 1 99 ? -1.031 9.738 14.322 1.00 84.25 99 LEU A O 1
ATOM 762 N N . SER A 1 100 ? -1.877 9.126 12.326 1.00 84.19 100 SER A N 1
ATOM 763 C CA . SER A 1 100 ? -3.256 8.908 12.780 1.00 84.19 100 SER A CA 1
ATOM 764 C C . SER A 1 100 ? -3.306 7.924 13.950 1.00 84.19 100 SER A C 1
ATOM 766 O O . SER A 1 100 ? -3.881 8.231 14.999 1.00 84.19 100 SER A O 1
ATOM 768 N N . ARG A 1 101 ? -2.614 6.783 13.836 1.00 85.38 101 ARG A N 1
ATOM 769 C CA . ARG A 1 101 ? -2.515 5.793 14.921 1.00 85.38 101 ARG A CA 1
ATOM 770 C C . ARG A 1 101 ? -1.800 6.341 16.154 1.00 85.38 101 ARG A C 1
ATOM 772 O O . ARG A 1 101 ? -2.272 6.133 17.271 1.00 85.38 101 ARG A O 1
ATOM 779 N N . VAL A 1 102 ? -0.704 7.085 15.984 1.00 85.50 102 VAL A N 1
ATOM 780 C CA . VAL A 1 102 ? 0.022 7.705 17.109 1.00 85.50 102 VAL A CA 1
ATOM 781 C C . VAL A 1 102 ? -0.857 8.704 17.866 1.00 85.50 102 VAL A C 1
ATOM 783 O O . VAL A 1 102 ? -0.893 8.665 19.098 1.00 85.50 102 VAL A O 1
ATOM 786 N N . PHE A 1 103 ? -1.577 9.584 17.166 1.00 86.12 103 PHE A N 1
ATOM 787 C CA . PHE A 1 103 ? -2.453 10.572 17.801 1.00 86.12 103 PHE A CA 1
ATOM 788 C C . PHE A 1 103 ? -3.632 9.912 18.514 1.00 86.12 103 PHE A C 1
ATOM 790 O O . PHE A 1 103 ? -3.878 10.200 19.683 1.00 86.12 103 PHE A O 1
ATOM 797 N N . LEU A 1 104 ? -4.307 8.963 17.867 1.00 86.88 104 LEU A N 1
ATOM 798 C CA . LEU A 1 104 ? -5.447 8.265 18.463 1.00 86.88 104 LEU A CA 1
ATOM 799 C C . LEU A 1 104 ? -5.050 7.436 19.686 1.00 86.88 104 LEU A C 1
ATOM 801 O O . LEU A 1 104 ? -5.774 7.410 20.681 1.00 86.88 104 LEU A O 1
ATOM 805 N N . LYS A 1 105 ? -3.866 6.819 19.662 1.00 86.25 105 LYS A N 1
ATOM 806 C CA . LYS A 1 105 ? -3.325 6.094 20.814 1.00 86.25 105 LYS A CA 1
ATOM 807 C C . LYS A 1 105 ? -3.035 7.017 22.000 1.00 86.25 105 LYS A C 1
ATOM 809 O O . LYS A 1 105 ? -3.280 6.623 23.138 1.00 86.25 105 LYS A O 1
ATOM 814 N N . ARG A 1 106 ? -2.554 8.245 21.758 1.00 88.38 106 ARG A N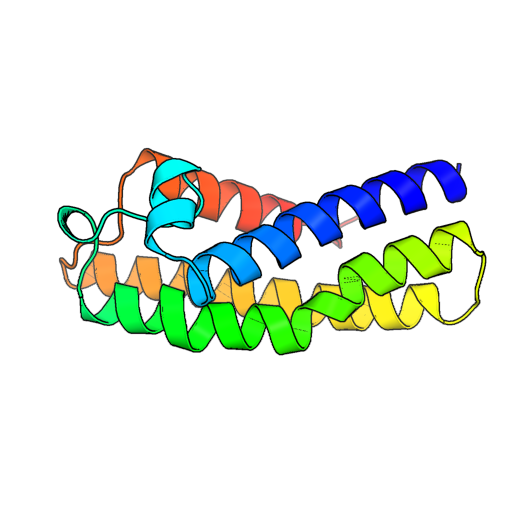 1
ATOM 815 C CA . ARG A 1 106 ? -2.370 9.261 22.816 1.00 88.38 106 ARG A CA 1
ATOM 816 C C . ARG A 1 106 ? -3.694 9.679 23.458 1.00 88.38 106 ARG A C 1
ATOM 818 O O . ARG A 1 106 ? -3.719 9.920 24.657 1.00 88.38 106 ARG A O 1
ATOM 825 N N . GLU A 1 107 ? -4.776 9.664 22.688 1.00 90.19 107 GLU A N 1
ATOM 826 C CA . GLU A 1 107 ? -6.149 9.904 23.158 1.00 90.19 107 GLU A CA 1
ATOM 827 C C . GLU A 1 107 ? -6.824 8.645 23.750 1.00 90.19 107 GLU A C 1
ATOM 829 O O . GLU A 1 107 ? -8.030 8.627 23.996 1.00 90.19 107 GLU A O 1
ATOM 834 N N . GLY A 1 108 ? -6.072 7.558 23.966 1.00 87.69 108 GLY A N 1
ATOM 835 C CA . GLY A 1 108 ? -6.575 6.328 24.587 1.00 87.69 108 GLY A CA 1
ATOM 836 C C . GLY A 1 108 ? -7.487 5.478 23.694 1.00 87.69 108 GLY A C 1
ATOM 837 O O . GLY A 1 108 ? -8.216 4.625 24.203 1.00 87.69 108 GLY A O 1
ATOM 838 N N . LYS A 1 109 ? -7.476 5.692 22.372 1.00 88.25 109 LYS A N 1
ATOM 839 C CA . LYS A 1 109 ? -8.260 4.900 21.413 1.00 88.25 109 LYS A CA 1
ATOM 840 C C . LYS A 1 109 ? -7.571 3.584 21.055 1.00 88.25 109 LYS A C 1
ATOM 842 O O . LYS A 1 109 ? -6.345 3.472 21.075 1.00 88.25 109 LYS A O 1
ATOM 847 N N . LYS A 1 110 ? -8.378 2.585 20.686 1.00 86.31 110 LYS A N 1
ATOM 848 C CA . LYS A 1 110 ? -7.894 1.302 20.159 1.00 86.31 110 LYS A CA 1
ATOM 849 C C . LYS A 1 110 ? -7.405 1.479 18.720 1.00 86.31 110 LYS A C 1
ATOM 851 O O . LYS A 1 110 ? -8.159 1.955 17.875 1.00 86.31 110 LYS A O 1
ATOM 856 N N . VAL A 1 111 ? -6.170 1.071 18.440 1.00 84.56 111 VAL A N 1
ATOM 857 C CA . VAL A 1 111 ? -5.513 1.244 17.128 1.00 84.56 111 VAL A CA 1
ATOM 858 C C . VAL A 1 111 ? -5.064 -0.082 16.500 1.00 84.56 111 VAL A C 1
ATOM 860 O O . VAL A 1 111 ? -4.122 -0.111 15.708 1.00 84.56 111 VAL A O 1
ATOM 863 N N . GLY A 1 112 ? -5.732 -1.180 16.864 1.00 82.56 112 GLY A N 1
ATOM 864 C CA . GLY A 1 112 ? -5.394 -2.529 16.418 1.00 82.56 112 GLY A CA 1
ATOM 865 C C . GLY A 1 112 ? -4.442 -3.267 17.357 1.00 82.56 112 GLY A C 1
ATOM 866 O O . GLY A 1 112 ? -4.107 -2.808 18.457 1.00 82.56 112 GLY A O 1
ATOM 867 N N . LEU A 1 113 ? -4.010 -4.444 16.911 1.00 80.00 113 LEU A N 1
ATOM 868 C CA . LEU A 1 113 ? -3.155 -5.333 17.687 1.00 80.00 113 LEU A CA 1
ATOM 869 C C . LEU A 1 113 ? -1.702 -4.817 17.708 1.00 80.00 113 LEU A C 1
ATOM 871 O O . LEU A 1 113 ? -1.200 -4.320 16.695 1.00 80.00 113 LEU A O 1
ATOM 875 N N . PRO A 1 114 ? -0.944 -5.013 18.808 1.00 77.81 114 PRO A N 1
ATOM 876 C CA . PRO A 1 114 ? 0.458 -4.587 18.882 1.00 77.81 114 PRO A CA 1
ATOM 877 C C . PRO A 1 114 ? 1.357 -5.189 17.790 1.00 77.81 114 PRO A C 1
ATOM 879 O O . PRO A 1 114 ? 2.371 -4.599 17.421 1.00 77.81 114 PRO A O 1
ATOM 882 N N . ALA A 1 115 ? 1.011 -6.379 17.288 1.00 73.19 115 ALA A N 1
ATOM 883 C CA . ALA A 1 115 ? 1.729 -7.036 16.199 1.00 73.19 115 ALA A CA 1
ATOM 884 C C . ALA A 1 115 ? 1.524 -6.307 14.862 1.00 73.19 115 ALA A C 1
ATOM 886 O O . ALA A 1 115 ? 2.497 -6.036 14.157 1.00 73.19 115 ALA A O 1
ATOM 887 N N . SER A 1 116 ? 0.286 -5.931 14.553 1.00 69.94 116 SER A N 1
ATOM 888 C CA . SER A 1 116 ? -0.068 -5.181 13.351 1.00 69.94 116 SER A CA 1
ATOM 889 C C . SER A 1 116 ? 0.472 -3.754 13.389 1.00 69.94 116 SER A C 1
ATOM 891 O O . SER A 1 116 ? 0.946 -3.251 12.379 1.00 69.94 116 SER A O 1
ATOM 893 N N . GLU A 1 117 ? 0.487 -3.118 14.565 1.00 71.31 117 GLU A N 1
ATOM 894 C CA . GLU A 1 117 ? 1.096 -1.797 14.755 1.00 71.31 117 GLU A CA 1
ATOM 895 C C . GLU A 1 117 ? 2.602 -1.835 14.430 1.00 71.31 117 GLU A C 1
ATOM 897 O O . GLU A 1 117 ? 3.118 -0.990 13.700 1.00 71.31 117 GLU A O 1
ATOM 902 N N . ARG A 1 118 ? 3.311 -2.871 14.900 1.00 73.56 118 ARG A N 1
ATOM 903 C CA . ARG A 1 118 ? 4.726 -3.081 14.552 1.00 73.56 118 ARG A CA 1
ATOM 904 C C . ARG A 1 118 ? 4.921 -3.341 13.063 1.00 73.56 118 ARG A C 1
ATOM 906 O O . ARG A 1 118 ? 5.887 -2.832 12.503 1.00 73.56 118 ARG A O 1
ATOM 913 N N . ALA A 1 119 ? 4.036 -4.115 12.435 1.00 67.50 119 ALA A N 1
ATOM 914 C CA . ALA A 1 119 ? 4.088 -4.356 10.998 1.00 67.50 119 ALA A CA 1
ATOM 915 C C . ALA A 1 119 ? 3.894 -3.047 10.218 1.00 67.50 119 ALA A C 1
ATOM 917 O O . ALA A 1 119 ? 4.718 -2.735 9.364 1.00 67.50 119 ALA A O 1
ATOM 918 N N . ALA A 1 120 ? 2.891 -2.240 10.571 1.00 66.38 120 ALA A N 1
ATOM 919 C CA . ALA A 1 120 ? 2.638 -0.940 9.955 1.00 66.38 120 ALA A CA 1
ATOM 920 C C . ALA A 1 120 ? 3.848 0.002 10.077 1.00 66.38 120 ALA A C 1
ATOM 922 O O . ALA A 1 120 ? 4.253 0.602 9.085 1.00 66.38 120 ALA A O 1
ATOM 923 N N . TYR A 1 121 ? 4.493 0.076 11.247 1.00 69.06 121 TYR A N 1
ATOM 924 C CA . TYR A 1 121 ? 5.691 0.906 11.428 1.00 69.06 121 TYR A CA 1
ATOM 925 C C . TYR A 1 121 ? 6.928 0.359 10.715 1.00 69.06 121 TYR A C 1
ATOM 927 O O . TYR A 1 121 ? 7.730 1.141 10.211 1.00 69.06 121 TYR A O 1
ATOM 935 N N . LEU A 1 122 ? 7.104 -0.963 10.652 1.00 68.25 122 LEU A N 1
ATOM 936 C CA . LEU A 1 122 ? 8.209 -1.575 9.912 1.00 68.25 122 LEU A CA 1
ATOM 937 C C . LEU A 1 122 ? 8.049 -1.361 8.412 1.00 68.25 122 LEU A C 1
ATOM 939 O O . LEU A 1 122 ? 8.995 -0.924 7.766 1.00 68.25 122 LEU A O 1
ATOM 943 N N . PHE A 1 123 ? 6.863 -1.618 7.862 1.00 64.75 123 PHE A N 1
ATOM 944 C CA . PHE A 1 123 ? 6.587 -1.350 6.457 1.00 64.75 123 PHE A CA 1
ATOM 945 C C . PHE A 1 123 ? 6.694 0.150 6.169 1.00 64.75 123 PHE A C 1
ATOM 947 O O . PHE A 1 123 ? 7.486 0.535 5.313 1.00 64.75 123 PHE A O 1
ATOM 954 N N . GLY A 1 124 ? 6.014 1.007 6.932 1.00 62.09 124 GLY A N 1
ATOM 955 C CA . GLY A 1 124 ? 6.110 2.461 6.784 1.00 62.09 124 GLY A CA 1
ATOM 956 C C . GLY A 1 124 ? 7.551 2.975 6.873 1.00 62.09 124 GLY A C 1
ATOM 957 O O . GLY A 1 124 ? 7.961 3.786 6.052 1.00 62.09 124 GLY A O 1
ATOM 958 N N . GLY A 1 125 ? 8.353 2.444 7.800 1.00 63.81 125 GLY A N 1
ATOM 959 C CA . GLY A 1 125 ? 9.762 2.793 7.970 1.00 63.81 125 GLY A CA 1
ATOM 960 C C . GLY A 1 125 ? 10.659 2.316 6.828 1.00 63.81 125 GLY A C 1
ATOM 961 O O . GLY A 1 125 ? 11.445 3.106 6.318 1.00 63.81 125 GLY A O 1
ATOM 962 N N . ILE A 1 126 ? 10.528 1.060 6.388 1.00 65.12 126 ILE A N 1
ATOM 963 C CA . ILE A 1 126 ? 11.293 0.500 5.257 1.00 65.12 126 ILE A CA 1
ATOM 964 C C . ILE A 1 126 ? 11.013 1.290 3.977 1.00 65.12 126 ILE A C 1
ATOM 966 O O . ILE A 1 126 ? 11.933 1.594 3.220 1.00 65.12 126 ILE A O 1
ATOM 970 N N . TRP A 1 127 ? 9.754 1.657 3.753 1.00 54.75 127 TRP A N 1
ATOM 971 C CA . TRP A 1 127 ? 9.354 2.416 2.576 1.00 54.75 127 TRP A CA 1
ATOM 972 C C . TRP A 1 127 ? 9.679 3.909 2.673 1.00 54.75 127 TRP A C 1
ATOM 974 O O . TRP A 1 127 ? 9.925 4.507 1.633 1.00 54.75 127 TRP A O 1
ATOM 984 N N . ALA A 1 128 ? 9.745 4.491 3.878 1.00 54.91 128 ALA A N 1
ATOM 985 C CA . ALA A 1 128 ? 10.215 5.859 4.133 1.00 54.91 128 ALA A CA 1
ATOM 986 C C . ALA A 1 128 ? 11.737 6.039 4.040 1.00 54.91 128 ALA A C 1
ATOM 988 O O . ALA A 1 128 ? 12.209 7.171 3.951 1.00 54.91 128 ALA A O 1
ATOM 989 N N . PHE A 1 129 ? 12.499 4.940 4.028 1.00 42.72 129 PHE A N 1
ATOM 990 C CA . PHE A 1 129 ? 13.963 4.936 3.997 1.00 42.72 129 PHE A CA 1
ATOM 991 C C . PHE A 1 129 ? 14.628 4.606 2.639 1.00 42.72 129 PHE A C 1
ATOM 993 O O . PHE A 1 129 ? 15.656 3.928 2.616 1.00 42.72 129 PHE A O 1
ATOM 1000 N N . PRO A 1 130 ? 14.178 5.132 1.487 1.00 41.94 130 PRO A N 1
ATOM 1001 C CA . PRO A 1 130 ? 15.087 5.412 0.387 1.00 41.94 130 PRO A CA 1
ATOM 1002 C C . PRO A 1 130 ? 15.383 6.919 0.387 1.00 41.94 130 PRO A C 1
ATOM 1004 O O . PRO A 1 130 ? 14.449 7.706 0.431 1.00 41.94 130 PRO A O 1
ATOM 1007 N N . HIS A 1 131 ? 16.667 7.308 0.329 1.00 37.78 131 HIS A N 1
ATOM 1008 C CA . HIS A 1 131 ? 17.207 8.670 0.066 1.00 37.78 131 HIS A CA 1
ATOM 1009 C C . HIS A 1 131 ? 18.095 9.350 1.133 1.00 37.78 131 HIS A C 1
ATOM 1011 O O . HIS A 1 131 ? 18.242 10.568 1.100 1.00 37.78 131 HIS A O 1
ATOM 1017 N N . TRP A 1 132 ? 18.808 8.607 1.986 1.00 31.41 132 TRP A N 1
ATOM 1018 C CA . TRP A 1 132 ? 19.997 9.156 2.670 1.00 31.41 132 TRP A CA 1
ATOM 1019 C C . TRP A 1 132 ? 21.228 8.263 2.492 1.00 31.41 132 TRP A C 1
ATOM 1021 O O . TRP A 1 132 ? 21.682 7.657 3.457 1.00 31.41 132 TRP A O 1
ATOM 1031 N N . GLN A 1 133 ? 21.742 8.181 1.260 1.00 31.22 133 GLN A N 1
ATOM 1032 C CA . GLN A 1 133 ? 23.162 7.959 0.940 1.00 31.22 133 GLN A CA 1
ATOM 1033 C C . GLN A 1 133 ? 23.491 8.671 -0.370 1.00 31.22 133 GLN A C 1
ATOM 1035 O O . GLN A 1 133 ? 22.692 8.513 -1.323 1.00 31.22 133 GLN A O 1
#

Sequence (133 aa):
MITAIGIVVLIAGLIAWLGQSLAFFAPSWAVRFGVLEPEEDIDSTLRVIEARAEDLTDILLTWTLPLSGLLMVLKHPLWPYLALVGGGVFLYIAGLI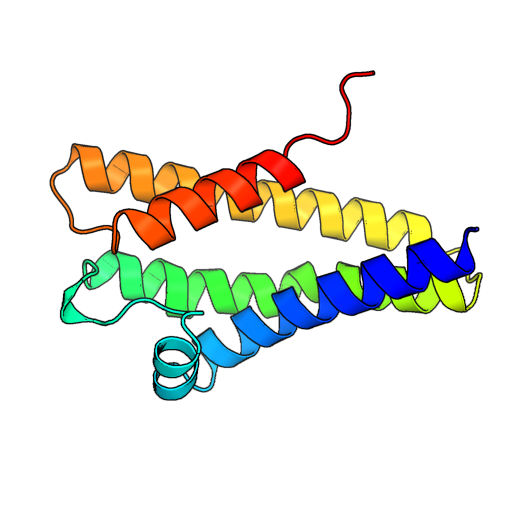TLSRVFLKREGKKVGLPASERAAYLFGGIWAFPHWQ

pLDDT: mean 84.25, std 12.56, range [31.22, 96.75]